Protein AF-A0A1F2YIT6-F1 (afdb_monomer)

Solvent-accessible surface area (backbone atoms only — not comparable to full-atom values): 8408 Å² total; per-residue (Å²): 140,88,53,84,48,69,68,60,58,67,49,43,63,60,56,52,48,55,51,53,50,55,57,28,56,78,70,79,46,84,88,84,89,86,86,82,86,72,74,52,53,73,70,60,31,66,69,63,40,51,55,42,49,51,35,43,36,76,73,62,34,73,91,71,62,73,88,81,78,90,69,93,72,83,47,70,66,25,61,57,46,75,78,42,88,40,68,82,82,86,73,78,31,71,33,72,92,80,66,30,71,49,53,89,94,41,97,73,45,63,68,43,71,80,32,51,64,52,45,54,50,49,55,53,42,35,52,50,66,75,74,108

Nearest PDB structures (foldseek):
  4ewt-assembly1_D  TM=8.594E-01  e=5.900E-04  Staphylococcus aureus subsp. aureus COL
  1xmb-assembly1_A  TM=7.997E-01  e=2.142E-03  Arabidopsis thaliana

Radius of gyration: 20.7 Å; Cα contacts (8 Å, |Δi|>4): 111; chains: 1; bounding box: 44×30×62 Å

pLDDT: mean 96.55, std 2.53, range [75.94, 98.62]

Structure (mmCIF, N/CA/C/O backbone):
data_AF-A0A1F2YIT6-F1
#
_entry.id   AF-A0A1F2YIT6-F1
#
loop_
_atom_site.group_PDB
_atom_site.id
_atom_site.type_symbol
_atom_site.label_atom_id
_atom_site.label_alt_id
_atom_site.label_comp_id
_atom_site.label_asym_id
_atom_site.label_entity_id
_atom_site.label_seq_id
_atom_site.pdbx_PDB_ins_code
_atom_site.Cartn_x
_atom_site.Cartn_y
_atom_site.Cartn_z
_atom_site.occupancy
_atom_site.B_iso_or_equiv
_atom_site.auth_seq_id
_atom_site.auth_comp_id
_atom_site.auth_asym_id
_atom_site.auth_atom_id
_atom_site.pdbx_PDB_model_num
ATOM 1 N N . MET A 1 1 ? 5.491 -0.657 -13.916 1.00 90.44 1 MET A N 1
ATOM 2 C CA . MET A 1 1 ? 6.177 -1.717 -13.135 1.00 90.44 1 MET A CA 1
ATOM 3 C C . MET A 1 1 ? 5.783 -1.587 -11.667 1.00 90.44 1 MET A C 1
ATOM 5 O O . MET A 1 1 ? 5.437 -0.487 -11.252 1.00 90.44 1 MET A O 1
ATOM 9 N N . ARG A 1 2 ? 5.758 -2.700 -10.922 1.00 94.69 2 ARG A N 1
ATOM 10 C CA . ARG A 1 2 ? 5.428 -2.753 -9.489 1.00 94.69 2 ARG A CA 1
ATOM 11 C C . ARG A 1 2 ? 6.556 -3.453 -8.734 1.00 94.69 2 ARG A C 1
ATOM 13 O O . ARG A 1 2 ? 7.045 -4.477 -9.203 1.00 94.69 2 ARG A O 1
ATOM 20 N N . THR A 1 3 ? 6.954 -2.898 -7.597 1.00 95.31 3 THR A N 1
ATOM 21 C CA . THR A 1 3 ? 8.047 -3.387 -6.743 1.00 95.31 3 THR A CA 1
ATOM 22 C C . THR A 1 3 ? 7.798 -2.931 -5.310 1.00 95.31 3 THR A C 1
ATOM 24 O O . THR A 1 3 ? 7.359 -1.799 -5.118 1.00 95.31 3 THR A O 1
ATOM 27 N N . PHE A 1 4 ? 8.163 -3.744 -4.319 1.00 95.81 4 PHE A N 1
ATOM 28 C CA . PHE A 1 4 ? 8.157 -3.323 -2.910 1.00 95.81 4 PHE A CA 1
ATOM 29 C C . PHE A 1 4 ? 9.403 -2.528 -2.511 1.00 95.81 4 PHE A C 1
ATOM 31 O O . PHE A 1 4 ? 9.353 -1.716 -1.598 1.00 95.81 4 PHE A O 1
ATOM 38 N N . ASN A 1 5 ? 10.518 -2.748 -3.206 1.00 95.06 5 ASN A N 1
ATOM 39 C CA . ASN A 1 5 ? 11.806 -2.159 -2.871 1.00 95.06 5 ASN A CA 1
ATOM 40 C C . ASN A 1 5 ? 12.082 -0.892 -3.727 1.00 95.06 5 ASN A C 1
ATOM 42 O O . ASN A 1 5 ? 12.029 -0.981 -4.962 1.00 95.06 5 ASN A O 1
ATOM 46 N N . PRO A 1 6 ? 12.365 0.277 -3.115 1.00 94.75 6 PRO A N 1
ATOM 47 C CA . PRO A 1 6 ? 12.653 1.525 -3.833 1.00 94.75 6 PRO A CA 1
ATOM 48 C C . PRO A 1 6 ? 13.909 1.485 -4.713 1.00 94.75 6 PRO A C 1
ATOM 50 O O . PRO A 1 6 ? 13.918 2.075 -5.796 1.00 94.75 6 PRO A O 1
ATOM 53 N N . GLU A 1 7 ? 14.955 0.776 -4.301 1.00 96.00 7 GLU A N 1
ATOM 54 C CA . GLU A 1 7 ? 16.212 0.676 -5.053 1.00 96.00 7 GLU A CA 1
ATOM 55 C C . GLU A 1 7 ? 16.023 -0.152 -6.337 1.00 96.00 7 GLU A C 1
ATOM 57 O O . GLU A 1 7 ? 16.468 0.219 -7.430 1.00 96.00 7 GLU A O 1
ATOM 62 N N . LEU A 1 8 ? 15.271 -1.248 -6.239 1.00 95.62 8 LEU A N 1
ATOM 63 C CA . LEU A 1 8 ? 14.844 -2.062 -7.372 1.00 95.62 8 LEU A CA 1
ATOM 64 C C . LEU A 1 8 ? 13.945 -1.249 -8.302 1.00 95.62 8 LEU A C 1
ATOM 66 O O . LEU A 1 8 ? 14.089 -1.302 -9.525 1.00 95.62 8 LEU A O 1
ATOM 70 N N . ARG A 1 9 ? 13.045 -0.447 -7.722 1.00 95.38 9 ARG A N 1
ATOM 71 C CA . ARG A 1 9 ? 12.188 0.465 -8.477 1.00 95.38 9 ARG A CA 1
ATOM 72 C C . ARG A 1 9 ? 13.011 1.443 -9.321 1.00 95.38 9 ARG A C 1
ATOM 74 O O . ARG A 1 9 ? 12.647 1.703 -10.469 1.00 95.38 9 ARG A O 1
ATOM 81 N N . ALA A 1 10 ? 14.075 2.001 -8.750 1.00 95.75 10 ALA A N 1
ATOM 82 C CA . ALA A 1 10 ? 14.929 2.987 -9.405 1.00 95.75 10 ALA A CA 1
ATOM 83 C C . ALA A 1 10 ? 15.827 2.373 -10.492 1.00 95.75 10 ALA A C 1
ATOM 85 O O . ALA A 1 10 ? 16.067 3.008 -11.516 1.00 95.75 10 ALA A O 1
ATOM 86 N N . SER A 1 11 ? 16.295 1.137 -10.299 1.00 96.88 11 SER A N 1
ATOM 87 C CA . SER A 1 11 ? 17.212 0.467 -11.235 1.00 96.88 11 SER A CA 1
ATOM 88 C C . SER A 1 11 ? 16.521 -0.188 -12.434 1.00 96.88 11 SER A C 1
ATOM 90 O O . SER A 1 11 ? 17.129 -0.334 -13.497 1.00 96.88 11 SER A O 1
ATOM 92 N N . MET A 1 12 ? 15.246 -0.564 -12.309 1.00 97.25 12 MET A N 1
ATOM 93 C CA . MET A 1 12 ? 14.556 -1.334 -13.346 1.00 97.25 12 MET A CA 1
ATOM 94 C C . MET A 1 12 ? 14.466 -0.657 -14.726 1.00 97.25 12 MET A C 1
ATOM 96 O O . MET A 1 12 ? 14.626 -1.377 -15.711 1.00 97.25 12 MET A O 1
ATOM 100 N N . PRO A 1 13 ? 14.248 0.669 -14.866 1.00 97.38 13 PRO A N 1
ATOM 101 C CA . PRO A 1 13 ? 14.211 1.300 -16.188 1.00 97.38 13 PRO A CA 1
ATOM 102 C C . PRO A 1 13 ? 15.501 1.071 -16.983 1.00 97.38 13 PRO A C 1
ATOM 104 O O . PRO A 1 13 ? 15.437 0.724 -18.158 1.00 97.38 13 PRO A O 1
ATOM 107 N N . ALA A 1 14 ? 16.663 1.149 -16.324 1.00 97.88 14 ALA A N 1
ATOM 108 C CA . ALA A 1 14 ? 17.955 0.885 -16.956 1.00 97.88 14 ALA A CA 1
ATOM 109 C C . ALA A 1 14 ? 18.120 -0.594 -17.344 1.00 97.88 14 ALA A C 1
ATOM 111 O O . ALA A 1 14 ? 18.684 -0.912 -18.391 1.00 97.88 14 ALA A O 1
ATOM 112 N N . VAL A 1 15 ? 17.606 -1.519 -16.523 1.00 98.12 15 VAL A N 1
ATOM 113 C CA . VAL A 1 15 ? 17.599 -2.954 -16.851 1.00 98.12 15 VAL A CA 1
ATOM 114 C C . VAL A 1 15 ? 16.723 -3.228 -18.074 1.00 98.12 15 VAL A C 1
ATOM 116 O O . VAL A 1 15 ? 17.154 -3.954 -18.970 1.00 98.12 15 VAL A O 1
ATOM 119 N N . MET A 1 16 ? 15.529 -2.634 -18.125 1.00 98.25 16 MET A N 1
ATOM 120 C CA . MET A 1 16 ? 14.607 -2.755 -19.255 1.00 98.25 16 MET A CA 1
ATOM 121 C C . MET A 1 16 ? 15.239 -2.209 -20.535 1.00 98.25 16 MET A C 1
ATOM 123 O O . MET A 1 16 ? 15.286 -2.914 -21.541 1.00 98.25 16 MET A O 1
ATOM 127 N N . GLU A 1 17 ? 15.791 -0.997 -20.482 1.00 98.44 17 GLU A N 1
ATOM 128 C CA . GLU A 1 17 ? 16.406 -0.362 -21.646 1.00 98.44 17 GLU A CA 1
ATOM 129 C C . GLU A 1 17 ? 17.614 -1.149 -22.164 1.00 98.44 17 GLU A C 1
ATOM 131 O O . GLU A 1 17 ? 17.738 -1.365 -23.368 1.00 98.44 17 GLU A O 1
ATOM 136 N N . ARG A 1 18 ? 18.469 -1.661 -21.268 1.00 98.62 18 ARG 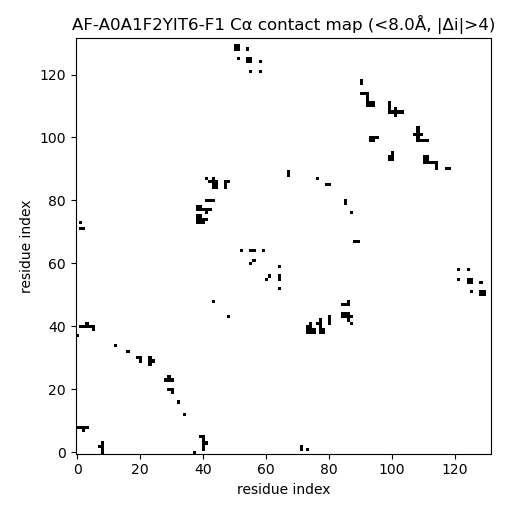A N 1
ATOM 137 C CA . ARG A 1 18 ? 19.622 -2.492 -21.650 1.00 98.62 18 ARG A CA 1
ATOM 138 C C . ARG A 1 18 ? 19.207 -3.727 -22.452 1.00 98.62 18 ARG A C 1
ATOM 140 O O . ARG A 1 18 ? 19.896 -4.092 -23.403 1.00 98.62 18 ARG A O 1
ATOM 147 N N . ILE A 1 19 ? 18.110 -4.378 -22.065 1.00 98.62 19 ILE A N 1
ATOM 148 C CA . ILE A 1 19 ? 17.593 -5.558 -22.769 1.00 98.62 19 ILE A CA 1
ATOM 149 C C . ILE A 1 19 ? 17.017 -5.152 -24.125 1.00 98.62 19 ILE A C 1
ATOM 151 O O . ILE A 1 19 ? 17.356 -5.777 -25.128 1.00 98.62 19 ILE A O 1
ATOM 155 N N . ILE A 1 20 ? 16.195 -4.097 -24.160 1.00 98.56 20 ILE A N 1
ATOM 156 C CA . ILE A 1 20 ? 15.600 -3.574 -25.398 1.00 98.56 20 ILE A CA 1
ATOM 157 C C . ILE A 1 20 ? 16.706 -3.270 -26.410 1.00 98.56 20 ILE A C 1
ATOM 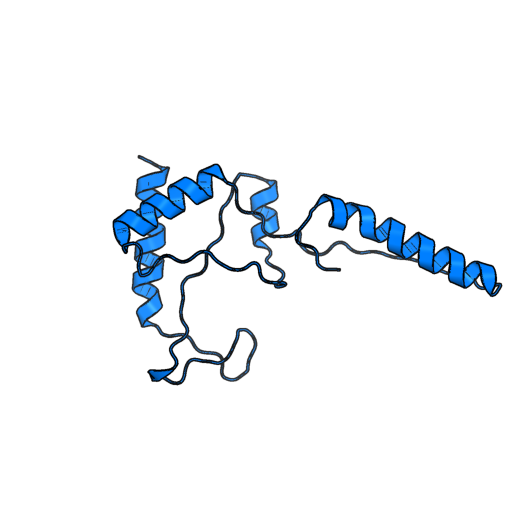159 O O . ILE A 1 20 ? 16.688 -3.824 -27.508 1.00 98.56 20 ILE A O 1
ATOM 163 N N . LYS A 1 21 ? 17.714 -2.495 -25.995 1.00 98.56 21 LYS A N 1
ATOM 164 C CA . LYS A 1 21 ? 18.867 -2.133 -26.819 1.00 98.56 21 LYS A CA 1
ATOM 165 C C . LYS A 1 21 ? 19.576 -3.355 -27.395 1.00 98.56 21 LYS A C 1
ATOM 167 O O . LYS A 1 21 ? 19.767 -3.435 -28.606 1.00 98.56 21 LYS A O 1
ATOM 172 N N . GLY A 1 22 ? 19.937 -4.313 -26.539 1.00 98.62 22 GLY A N 1
ATOM 173 C CA . GLY A 1 22 ? 20.674 -5.502 -26.969 1.00 98.62 22 GLY A CA 1
ATOM 174 C C . GLY A 1 22 ? 19.904 -6.340 -27.991 1.00 98.62 22 GLY A C 1
ATOM 175 O O . GLY A 1 22 ? 20.486 -6.811 -28.966 1.00 98.62 22 GLY A O 1
ATOM 176 N N . VAL A 1 23 ? 18.588 -6.488 -27.808 1.00 98.62 23 VAL A N 1
ATOM 177 C CA . VAL A 1 23 ? 17.736 -7.224 -28.753 1.00 98.62 23 VAL A CA 1
ATOM 178 C C . VAL A 1 23 ? 17.621 -6.482 -30.084 1.00 98.62 23 VAL A C 1
ATOM 180 O O . VAL A 1 23 ? 17.760 -7.113 -31.132 1.00 98.62 23 VAL A O 1
ATOM 183 N N . THR A 1 24 ? 17.391 -5.166 -30.070 1.00 98.62 24 THR A N 1
ATOM 184 C CA . THR A 1 24 ? 17.211 -4.397 -31.311 1.00 98.62 24 THR A CA 1
ATOM 185 C C . THR A 1 24 ? 18.496 -4.279 -32.120 1.00 98.62 24 THR A C 1
ATOM 187 O O . THR A 1 24 ? 18.464 -4.496 -33.330 1.00 98.62 24 THR A O 1
ATOM 190 N N . GLU A 1 25 ? 19.635 -4.027 -31.467 1.00 98.12 25 GLU A N 1
ATOM 191 C CA . GLU A 1 25 ? 20.934 -3.924 -32.145 1.00 98.12 25 GLU A CA 1
ATOM 192 C C . GLU A 1 25 ? 21.320 -5.246 -32.818 1.00 98.12 25 GLU A C 1
ATOM 194 O O . GLU A 1 25 ? 21.745 -5.245 -33.973 1.00 98.12 25 GLU A O 1
ATOM 199 N N . ALA A 1 26 ? 21.092 -6.380 -32.145 1.00 98.62 26 ALA A N 1
AT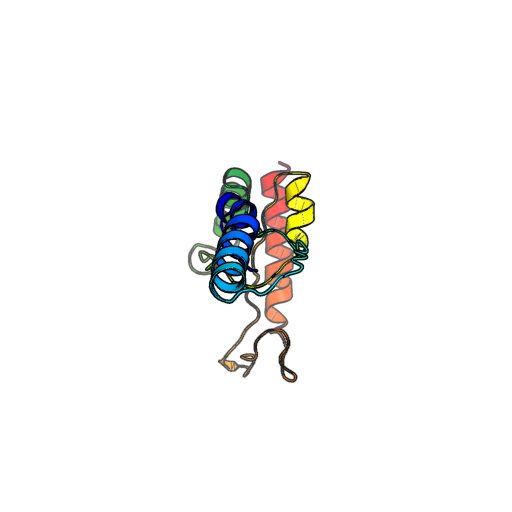OM 200 C CA . ALA A 1 26 ? 21.372 -7.706 -32.698 1.00 98.62 26 ALA A CA 1
ATOM 201 C C . ALA A 1 26 ? 20.585 -8.021 -33.986 1.00 98.62 26 ALA A C 1
ATOM 203 O O . ALA A 1 26 ? 21.004 -8.880 -34.759 1.00 98.62 26 ALA A O 1
ATOM 204 N N . HIS A 1 27 ? 19.469 -7.327 -34.230 1.00 98.50 27 HIS A N 1
ATOM 205 C CA . HIS A 1 27 ? 18.602 -7.535 -35.394 1.00 98.50 27 HIS A CA 1
ATOM 206 C C . HIS A 1 27 ? 18.630 -6.363 -36.389 1.00 98.50 27 HIS A C 1
ATOM 208 O O . HIS A 1 27 ? 17.817 -6.329 -37.312 1.00 98.50 27 HIS A O 1
ATOM 214 N N . GLY A 1 28 ? 19.537 -5.394 -36.220 1.00 98.25 28 GLY A N 1
ATOM 215 C CA . GLY A 1 28 ? 19.622 -4.221 -37.098 1.00 98.25 28 GLY A CA 1
ATOM 216 C C . GLY A 1 28 ? 18.420 -3.272 -36.998 1.00 98.25 28 GLY A C 1
ATOM 217 O O . GLY A 1 28 ? 18.143 -2.534 -37.942 1.00 98.25 28 GLY A O 1
ATOM 218 N N . ALA A 1 29 ? 17.696 -3.298 -35.876 1.00 98.50 29 ALA A N 1
ATOM 219 C CA . ALA A 1 29 ? 16.556 -2.429 -35.599 1.00 98.50 29 ALA A CA 1
ATOM 220 C C . ALA A 1 29 ? 16.938 -1.264 -34.666 1.00 98.50 29 ALA A C 1
ATOM 222 O O . ALA A 1 29 ? 17.942 -1.314 -33.955 1.00 98.50 29 ALA A O 1
ATOM 223 N N . SER A 1 30 ? 16.102 -0.223 -34.636 1.00 97.88 30 SER A N 1
ATOM 224 C CA . SER A 1 30 ? 16.171 0.884 -33.672 1.00 97.88 30 SER A CA 1
ATOM 225 C C . SER A 1 30 ? 14.999 0.836 -32.684 1.00 97.88 30 SER A C 1
ATOM 227 O O . SER A 1 30 ? 14.041 0.086 -32.878 1.00 97.88 30 SER A O 1
ATOM 229 N N . TYR A 1 31 ? 15.070 1.629 -31.610 1.00 98.06 31 TYR A N 1
ATOM 230 C CA . TYR A 1 31 ? 14.002 1.737 -30.617 1.00 98.06 31 TYR A CA 1
ATOM 231 C C . TYR A 1 31 ? 13.855 3.161 -30.078 1.00 98.06 31 TYR A C 1
ATOM 233 O O . TYR A 1 31 ? 14.793 3.954 -30.097 1.00 98.06 31 TYR A O 1
ATOM 241 N N . GLU A 1 32 ? 12.672 3.446 -29.539 1.00 98.12 32 GLU A N 1
ATOM 242 C CA . GLU A 1 32 ? 12.416 4.567 -28.641 1.00 98.12 32 GLU A CA 1
ATOM 243 C C . GLU A 1 32 ? 11.902 3.996 -27.316 1.00 98.12 32 GLU A C 1
ATOM 245 O O . GLU A 1 32 ? 10.997 3.159 -27.306 1.00 98.12 32 GLU A O 1
ATOM 250 N N . PHE A 1 33 ? 12.478 4.429 -26.194 1.00 97.81 33 PHE A N 1
ATOM 251 C CA . PHE A 1 33 ? 12.070 3.978 -24.867 1.00 97.81 33 PHE A CA 1
ATOM 252 C C . PHE A 1 33 ? 11.602 5.162 -24.023 1.00 97.81 33 PHE A C 1
ATOM 254 O O . PHE A 1 33 ? 12.374 6.064 -23.707 1.00 97.81 33 PHE A O 1
ATOM 261 N N . ARG A 1 34 ? 10.321 5.146 -23.644 1.00 97.50 34 ARG A N 1
ATOM 262 C CA . ARG A 1 34 ? 9.726 6.100 -22.703 1.00 97.50 34 ARG A CA 1
ATOM 263 C C . ARG A 1 34 ? 9.273 5.345 -21.469 1.00 97.50 34 ARG A C 1
ATOM 265 O O . ARG A 1 34 ? 8.516 4.382 -21.573 1.00 97.50 34 ARG A O 1
ATOM 272 N N . TYR A 1 35 ? 9.728 5.792 -20.306 1.00 96.56 35 TYR A N 1
ATOM 273 C CA . TYR A 1 35 ? 9.376 5.179 -19.036 1.00 96.56 35 TYR A CA 1
ATOM 274 C C . TYR A 1 35 ? 8.741 6.207 -18.106 1.00 96.56 35 TYR A C 1
ATOM 276 O O . TYR A 1 35 ? 9.384 7.170 -17.690 1.00 96.56 35 TYR A O 1
ATOM 284 N N . GLU A 1 36 ? 7.484 5.971 -17.745 1.00 95.56 36 GLU A N 1
ATOM 285 C CA 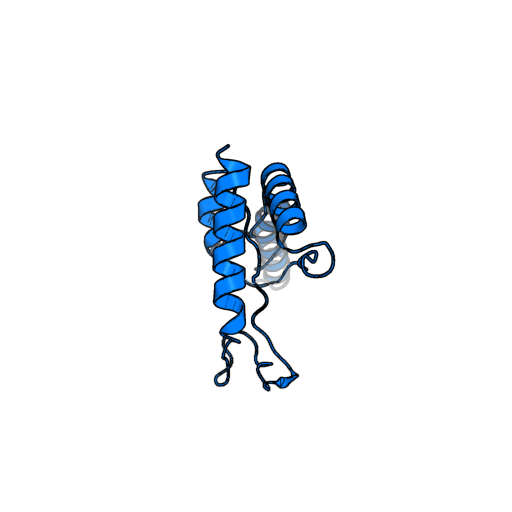. GLU A 1 36 ? 6.741 6.817 -16.819 1.00 95.56 36 GLU A CA 1
ATOM 286 C C . GLU A 1 36 ? 6.669 6.178 -15.435 1.00 95.56 36 GLU A C 1
ATOM 288 O O . GLU A 1 36 ? 6.357 4.996 -15.251 1.00 95.56 36 GLU A O 1
ATOM 293 N N . ASN A 1 37 ? 6.968 6.986 -14.424 1.00 92.31 37 ASN A N 1
ATOM 294 C CA . ASN A 1 37 ? 6.907 6.557 -13.043 1.00 92.31 37 ASN A CA 1
ATOM 295 C C . ASN A 1 37 ? 5.476 6.672 -12.511 1.00 92.31 37 ASN A C 1
ATOM 297 O O . ASN A 1 37 ? 4.981 7.774 -12.317 1.00 92.31 37 ASN A O 1
ATOM 301 N N . GLY A 1 38 ? 4.858 5.532 -12.192 1.00 92.25 38 GLY A N 1
ATOM 302 C CA . GLY A 1 38 ? 3.659 5.494 -11.349 1.00 92.25 38 GLY A CA 1
ATOM 303 C C . GLY A 1 38 ? 3.975 5.712 -9.863 1.00 92.25 38 GLY A C 1
ATOM 304 O O . GLY A 1 38 ? 5.115 6.026 -9.495 1.00 92.25 38 GLY A O 1
ATOM 305 N N . TYR A 1 39 ? 2.981 5.480 -9.002 1.00 93.50 39 TYR A N 1
ATOM 306 C CA . TYR A 1 39 ? 3.130 5.584 -7.547 1.00 93.50 39 TYR A CA 1
ATOM 307 C C . TYR A 1 39 ? 4.305 4.757 -6.994 1.00 93.50 39 TYR A C 1
ATOM 309 O O . TYR A 1 39 ? 4.773 3.779 -7.594 1.00 93.50 39 TYR A O 1
ATOM 317 N N . ARG A 1 40 ? 4.833 5.208 -5.854 1.00 95.44 40 ARG A N 1
ATOM 318 C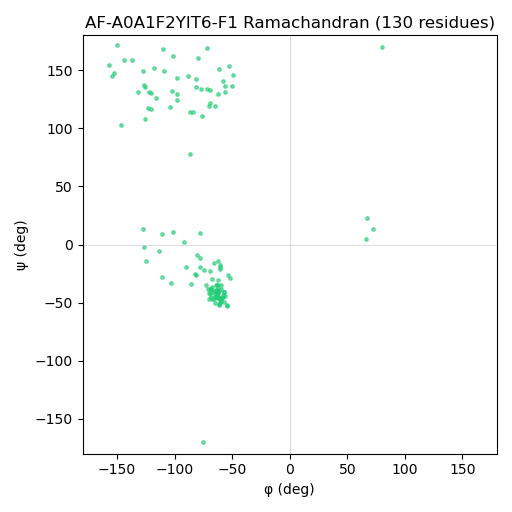 CA . ARG A 1 40 ? 5.878 4.499 -5.105 1.00 95.44 40 ARG A CA 1
ATOM 319 C C . ARG A 1 40 ? 5.231 3.376 -4.279 1.00 95.44 40 ARG A C 1
ATOM 321 O O . ARG A 1 40 ? 4.022 3.419 -4.062 1.00 95.44 40 ARG A O 1
ATOM 328 N N . PRO A 1 41 ? 5.992 2.361 -3.835 1.00 96.62 41 PRO A N 1
ATOM 329 C CA . PRO A 1 41 ? 5.477 1.445 -2.823 1.00 96.62 41 PRO A CA 1
ATOM 330 C C . PRO A 1 41 ? 5.083 2.222 -1.561 1.00 96.62 41 PRO A C 1
ATOM 332 O O . PRO A 1 41 ? 5.789 3.151 -1.164 1.00 96.62 41 PRO A O 1
ATOM 335 N N . VAL A 1 42 ? 3.970 1.832 -0.938 1.00 97.50 42 VAL A N 1
ATOM 336 C CA . VAL A 1 42 ? 3.658 2.241 0.435 1.00 97.50 42 VAL A CA 1
ATOM 337 C C . VAL A 1 42 ? 4.633 1.515 1.351 1.00 97.50 42 VAL A C 1
ATOM 339 O O . VAL A 1 42 ? 4.680 0.284 1.354 1.00 97.50 42 VAL A O 1
ATOM 342 N N . ILE A 1 43 ? 5.438 2.281 2.082 1.00 97.12 43 ILE A N 1
ATOM 343 C CA . ILE A 1 43 ? 6.426 1.761 3.028 1.00 97.12 43 ILE A CA 1
ATOM 344 C C . ILE A 1 43 ? 6.141 2.425 4.358 1.00 97.12 43 ILE A C 1
ATOM 346 O O . ILE A 1 43 ? 6.357 3.622 4.529 1.00 97.12 43 ILE A O 1
ATOM 350 N N . ASN A 1 44 ? 5.604 1.632 5.272 1.00 97.75 44 ASN A N 1
ATOM 351 C CA . ASN A 1 44 ? 5.275 2.092 6.602 1.00 97.75 44 ASN A CA 1
ATOM 352 C C . ASN A 1 44 ? 6.546 2.389 7.398 1.00 97.75 44 ASN A C 1
ATOM 354 O O . ASN A 1 44 ? 7.466 1.575 7.423 1.00 97.75 44 ASN A O 1
ATOM 358 N N . ASP A 1 45 ? 6.570 3.546 8.057 1.00 98.06 45 ASP A N 1
ATOM 359 C CA . ASP A 1 45 ? 7.630 3.891 9.003 1.00 98.06 45 ASP A CA 1
ATOM 360 C C . ASP A 1 45 ? 7.630 2.907 10.184 1.00 98.06 45 ASP A C 1
ATOM 362 O O . ASP A 1 45 ? 6.576 2.637 10.765 1.00 98.06 45 ASP A O 1
ATOM 366 N N . GLU A 1 46 ? 8.793 2.345 10.514 1.00 97.44 46 GLU A N 1
ATOM 367 C CA . GLU A 1 46 ? 8.915 1.244 11.476 1.00 97.44 46 GLU A CA 1
ATOM 368 C C . GLU A 1 46 ? 8.522 1.673 12.896 1.00 97.44 46 GLU A C 1
ATOM 370 O O . GLU A 1 46 ? 7.714 1.004 13.543 1.00 97.44 46 GLU A O 1
ATOM 375 N N . GLU A 1 47 ? 9.020 2.824 13.358 1.00 96.62 47 GLU A N 1
ATOM 376 C CA . GLU A 1 47 ? 8.751 3.331 14.707 1.00 96.62 47 GLU A CA 1
ATOM 377 C C . GLU A 1 47 ? 7.275 3.717 14.870 1.00 96.62 47 GLU A C 1
ATOM 379 O O . GLU A 1 47 ? 6.618 3.321 15.840 1.00 96.62 47 GLU A O 1
ATOM 384 N N . LEU A 1 48 ? 6.723 4.452 13.901 1.00 96.88 48 LEU A N 1
ATOM 385 C CA . LEU A 1 48 ? 5.321 4.857 13.910 1.00 96.88 48 LEU A CA 1
ATOM 386 C C . LEU A 1 48 ? 4.387 3.644 13.852 1.00 96.88 48 LEU A C 1
ATOM 388 O O . LEU A 1 48 ? 3.365 3.607 14.540 1.00 96.88 48 LEU A O 1
ATOM 392 N N . THR A 1 49 ? 4.746 2.635 13.061 1.00 97.50 49 THR A N 1
ATOM 393 C CA . THR A 1 49 ? 3.964 1.398 12.947 1.00 97.50 49 THR A CA 1
ATOM 394 C C . THR A 1 49 ? 4.023 0.576 14.223 1.00 97.50 49 THR A C 1
ATOM 396 O O . THR A 1 49 ? 2.996 0.035 14.629 1.00 97.50 49 THR A O 1
ATOM 399 N N . ALA A 1 50 ? 5.174 0.520 14.899 1.00 96.81 50 ALA A N 1
ATOM 400 C CA . ALA A 1 50 ? 5.295 -0.146 16.193 1.00 96.81 50 ALA A CA 1
ATOM 401 C C . ALA A 1 50 ? 4.395 0.511 17.255 1.00 96.81 50 ALA A C 1
ATOM 403 O O . ALA A 1 50 ? 3.632 -0.190 17.922 1.00 96.81 50 ALA A O 1
ATOM 404 N N . LYS A 1 51 ? 4.402 1.850 17.350 1.00 96.62 51 LYS A N 1
ATOM 405 C CA . LYS A 1 51 ? 3.529 2.603 18.275 1.00 96.62 51 LYS A CA 1
ATOM 406 C C . LYS A 1 51 ? 2.047 2.414 17.958 1.00 96.62 51 LYS A C 1
ATOM 408 O O . LYS A 1 51 ? 1.236 2.202 18.860 1.00 96.62 51 LYS A O 1
ATOM 413 N N . LEU A 1 52 ? 1.684 2.460 16.673 1.00 96.81 52 LEU A N 1
ATOM 414 C CA . LEU A 1 52 ? 0.316 2.181 16.241 1.00 96.81 52 LEU A CA 1
ATOM 415 C C . LEU A 1 52 ? -0.093 0.755 16.626 1.00 96.81 52 LEU A C 1
ATOM 417 O O . LEU A 1 52 ? -1.161 0.559 17.199 1.00 96.81 52 LEU A O 1
ATOM 421 N N . ARG A 1 53 ? 0.755 -0.240 16.349 1.00 96.88 53 ARG A N 1
ATOM 422 C CA . ARG A 1 53 ? 0.485 -1.641 16.687 1.00 96.88 53 ARG A CA 1
ATOM 423 C C . ARG A 1 53 ? 0.243 -1.815 18.183 1.00 96.88 53 ARG A C 1
ATOM 425 O O . ARG A 1 53 ? -0.712 -2.489 18.553 1.00 96.88 53 ARG A O 1
ATOM 432 N N . GLU A 1 54 ? 1.071 -1.204 19.023 1.00 96.81 54 GLU A N 1
ATOM 433 C CA . GLU A 1 54 ? 0.903 -1.221 20.478 1.00 96.81 54 GLU A CA 1
ATOM 434 C C . GLU A 1 54 ? -0.473 -0.671 20.888 1.00 96.81 54 GLU A C 1
ATOM 436 O O . GLU A 1 54 ? -1.220 -1.356 21.585 1.00 96.81 54 GLU A O 1
ATOM 441 N N . SER A 1 55 ? -0.865 0.498 20.363 1.00 97.50 55 SER A N 1
ATOM 442 C CA . SER A 1 55 ? -2.194 1.085 20.606 1.00 97.50 55 SER A CA 1
ATOM 443 C C . SER A 1 55 ? -3.337 0.148 20.208 1.00 97.50 55 SER A C 1
ATOM 445 O O . SER A 1 55 ? -4.318 -0.007 20.941 1.00 97.50 55 SER A O 1
ATOM 447 N N . LEU A 1 56 ? -3.227 -0.494 19.042 1.00 97.31 56 LEU A N 1
ATOM 448 C CA . LEU A 1 56 ? -4.258 -1.405 18.552 1.00 97.31 56 LEU A CA 1
ATOM 449 C C . LEU A 1 56 ? -4.335 -2.675 19.408 1.00 97.31 56 LEU A C 1
ATOM 451 O O . LEU A 1 56 ? -5.437 -3.137 19.701 1.00 97.31 56 LEU A O 1
ATOM 455 N N . LEU A 1 57 ? -3.197 -3.206 19.863 1.00 97.06 57 LEU A N 1
ATOM 456 C CA . LEU A 1 57 ? -3.151 -4.363 20.761 1.00 97.06 57 LEU A CA 1
ATOM 457 C C . LEU A 1 57 ? -3.774 -4.049 22.127 1.00 97.06 57 LEU A C 1
ATOM 459 O O . LEU A 1 57 ? -4.557 -4.853 22.627 1.00 97.06 57 LEU A O 1
ATOM 463 N N . GLU A 1 58 ? -3.501 -2.875 22.697 1.00 96.56 58 GLU A N 1
ATOM 464 C CA . GLU A 1 58 ? -4.145 -2.402 23.933 1.00 96.56 58 GLU A CA 1
ATOM 465 C C . GLU A 1 58 ? -5.668 -2.241 23.761 1.00 96.56 58 GLU A C 1
ATOM 467 O O . GLU A 1 58 ? -6.444 -2.497 24.682 1.00 96.56 58 GLU A O 1
ATOM 472 N N . THR A 1 59 ? -6.109 -1.834 22.567 1.00 96.88 59 THR A N 1
ATOM 473 C CA . THR A 1 59 ? -7.510 -1.480 22.284 1.00 96.88 59 THR A CA 1
ATOM 474 C C . THR A 1 59 ? -8.392 -2.672 21.905 1.00 96.88 59 THR A C 1
ATOM 476 O O . THR A 1 59 ? -9.599 -2.660 22.195 1.00 96.88 59 THR A O 1
ATOM 479 N N . PHE A 1 60 ? -7.820 -3.661 21.215 1.00 96.75 60 PHE A N 1
ATOM 480 C CA . PHE A 1 60 ? -8.548 -4.779 20.602 1.00 96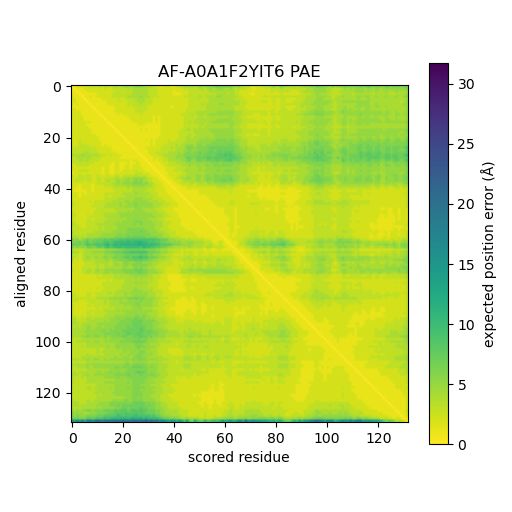.75 60 PHE A CA 1
ATOM 481 C C . PHE A 1 60 ? -8.046 -6.162 21.036 1.00 96.75 60 PHE A C 1
ATOM 483 O O . PHE A 1 60 ? -8.748 -7.146 20.817 1.00 96.75 60 PHE A O 1
ATOM 490 N N . GLY A 1 61 ? -6.871 -6.255 21.662 1.00 95.88 61 GLY A N 1
ATOM 491 C CA . GLY A 1 61 ? -6.232 -7.526 21.991 1.00 95.88 61 GLY A CA 1
ATOM 492 C C . GLY A 1 61 ? -5.495 -8.162 20.807 1.00 95.88 61 GLY A C 1
ATOM 493 O O . GLY A 1 61 ? -5.602 -7.738 19.655 1.00 95.88 61 GLY A O 1
ATOM 494 N N . SER A 1 62 ? -4.724 -9.210 21.103 1.00 93.69 62 SER A N 1
ATOM 495 C CA . SER A 1 62 ? -3.873 -9.914 20.132 1.00 93.69 62 SER A CA 1
ATOM 496 C C . SER A 1 62 ? -4.641 -10.717 19.088 1.00 93.69 62 SER A C 1
ATOM 498 O O . SER A 1 62 ? -4.100 -10.982 18.021 1.00 93.69 62 SER A O 1
ATOM 500 N N . ASP A 1 63 ? -5.883 -11.100 19.376 1.00 91.69 63 ASP A N 1
ATOM 501 C CA . ASP A 1 63 ? -6.641 -12.013 18.511 1.00 91.69 63 ASP A CA 1
ATOM 502 C C .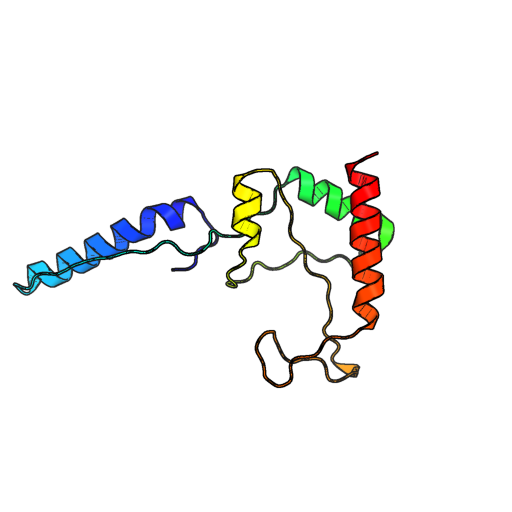 ASP A 1 63 ? -7.206 -11.311 17.265 1.00 91.69 63 ASP A C 1
ATOM 504 O O . ASP A 1 63 ? -7.555 -11.962 16.283 1.00 91.69 63 ASP A O 1
ATOM 508 N N . ILE A 1 64 ? -7.296 -9.977 17.303 1.00 91.75 64 ILE A N 1
ATOM 509 C CA . ILE A 1 64 ? -7.878 -9.150 16.236 1.00 91.75 64 ILE A CA 1
ATOM 510 C C . ILE A 1 64 ? -6.785 -8.467 15.400 1.00 91.75 64 ILE A C 1
ATOM 512 O O . ILE A 1 64 ? -6.959 -8.257 14.199 1.00 91.75 64 ILE A O 1
ATOM 516 N N . VAL A 1 65 ? -5.654 -8.111 16.016 1.00 95.94 65 VAL A N 1
ATOM 517 C CA . VAL A 1 65 ? -4.563 -7.393 15.344 1.00 95.94 65 VAL A CA 1
ATOM 518 C C . VAL A 1 65 ? -3.626 -8.382 14.657 1.00 95.94 65 VAL A C 1
ATOM 520 O O . VAL A 1 65 ? -2.907 -9.135 15.310 1.00 95.94 65 VAL A O 1
ATOM 523 N N . VAL A 1 66 ? -3.587 -8.340 13.327 1.00 94.00 66 VAL A N 1
ATOM 524 C CA . VAL A 1 66 ? -2.761 -9.237 12.506 1.00 94.00 66 VAL A CA 1
ATOM 525 C C . VAL A 1 66 ? -1.718 -8.471 11.699 1.00 94.00 66 VAL A C 1
ATOM 527 O O . VAL A 1 66 ? -1.919 -7.316 11.329 1.00 94.00 66 VAL A O 1
ATOM 530 N N . GLU A 1 67 ? -0.598 -9.132 11.398 1.00 93.88 67 GLU A N 1
ATOM 531 C CA . GLU A 1 67 ? 0.399 -8.600 10.467 1.00 93.88 67 GLU A CA 1
ATOM 532 C C . GLU A 1 67 ? -0.174 -8.605 9.046 1.00 93.88 67 GLU A C 1
ATOM 534 O O . GLU A 1 67 ? -0.564 -9.653 8.521 1.00 93.88 67 GLU A O 1
ATOM 539 N N . ALA A 1 68 ? -0.233 -7.435 8.412 1.00 93.31 68 ALA A N 1
ATOM 540 C CA . ALA A 1 68 ? -0.720 -7.334 7.047 1.00 93.31 68 ALA A CA 1
ATOM 541 C C . ALA A 1 68 ? 0.305 -7.918 6.066 1.00 93.31 68 ALA A C 1
ATOM 543 O O . ALA A 1 68 ? 1.491 -7.597 6.105 1.00 93.31 68 ALA A O 1
ATOM 544 N N . THR A 1 69 ? -0.162 -8.740 5.126 1.00 93.75 69 THR A N 1
ATOM 545 C CA . THR A 1 69 ? 0.681 -9.172 4.006 1.00 93.75 69 THR A CA 1
ATOM 546 C C . THR A 1 69 ? 0.786 -8.039 2.978 1.00 93.75 69 THR A C 1
ATOM 548 O O . THR A 1 69 ? -0.247 -7.469 2.611 1.00 93.75 69 THR A O 1
ATOM 551 N N . PRO A 1 70 ? 1.988 -7.717 2.464 1.00 94.19 70 PRO A N 1
ATOM 552 C CA . PRO A 1 70 ? 2.141 -6.728 1.404 1.00 94.19 70 PRO A CA 1
ATOM 553 C C . PRO A 1 70 ? 1.302 -7.081 0.173 1.00 94.19 70 PRO A C 1
ATOM 555 O O . PRO A 1 70 ? 1.290 -8.225 -0.283 1.00 94.19 70 PRO A O 1
ATOM 558 N N . THR A 1 71 ? 0.625 -6.088 -0.403 1.00 94.38 71 THR A N 1
ATOM 559 C CA . THR A 1 71 ? -0.175 -6.278 -1.619 1.00 94.38 71 THR A CA 1
ATOM 560 C C . THR A 1 71 ? 0.493 -5.605 -2.808 1.00 94.38 71 THR A C 1
ATOM 562 O O . THR A 1 71 ? 1.146 -4.576 -2.678 1.00 94.38 71 THR A O 1
ATOM 565 N N . MET A 1 72 ? 0.291 -6.156 -4.003 1.00 94.44 72 MET A N 1
ATOM 566 C CA . MET A 1 72 ? 0.764 -5.525 -5.238 1.00 94.44 72 MET A CA 1
ATOM 567 C C . MET A 1 72 ? -0.143 -4.368 -5.692 1.00 94.44 72 MET A C 1
ATOM 569 O O . MET A 1 72 ? -0.009 -3.925 -6.829 1.00 94.44 72 MET A O 1
ATOM 573 N N . GLY A 1 73 ? -1.105 -3.910 -4.883 1.00 92.88 73 GLY A N 1
ATOM 574 C CA . GLY A 1 73 ? -1.905 -2.722 -5.193 1.00 92.88 73 GLY A CA 1
ATOM 575 C C . GLY A 1 73 ? -1.029 -1.468 -5.297 1.00 92.88 73 GLY A C 1
ATOM 576 O O . GLY A 1 73 ? 0.033 -1.394 -4.684 1.00 92.88 73 GLY A O 1
ATOM 577 N N . GLY A 1 74 ? -1.445 -0.497 -6.111 1.00 93.62 74 GLY A N 1
ATOM 578 C CA . GLY A 1 74 ? -0.848 0.840 -6.102 1.00 93.62 74 GLY A CA 1
ATOM 579 C C . GLY A 1 74 ? -1.721 1.763 -5.264 1.00 93.62 74 GLY A C 1
ATOM 580 O O . GLY A 1 74 ? -2.921 1.799 -5.510 1.00 93.62 74 GLY A O 1
ATOM 581 N N . GLU A 1 75 ? -1.122 2.481 -4.317 1.00 96.19 75 GLU A N 1
ATOM 582 C CA . GLU A 1 75 ? -1.822 3.384 -3.399 1.00 96.19 75 GLU A CA 1
ATOM 583 C C . GLU A 1 75 ? -1.103 4.740 -3.358 1.00 96.19 75 GLU A C 1
ATOM 585 O O . GLU A 1 75 ? 0.133 4.815 -3.243 1.00 96.19 75 GLU A O 1
ATOM 590 N N . ASP A 1 76 ? -1.867 5.821 -3.498 1.00 96.88 76 ASP A N 1
ATOM 591 C CA . ASP A 1 76 ? -1.321 7.173 -3.621 1.00 96.88 76 ASP A CA 1
ATOM 592 C C . ASP A 1 76 ? -0.875 7.752 -2.273 1.00 96.88 76 ASP A C 1
ATOM 594 O O . ASP A 1 76 ? -0.074 8.690 -2.250 1.00 96.88 76 ASP A O 1
ATOM 598 N N . PHE A 1 77 ? -1.245 7.098 -1.163 1.00 97.94 77 PHE A N 1
ATOM 599 C CA . PHE A 1 77 ? -0.725 7.383 0.176 1.00 97.94 77 PHE A CA 1
ATOM 600 C C . PHE A 1 77 ? 0.812 7.398 0.228 1.00 97.94 77 PHE A C 1
ATOM 602 O O . PHE A 1 77 ? 1.422 8.161 0.984 1.00 97.94 77 PHE A O 1
ATOM 609 N N . SER A 1 78 ? 1.451 6.619 -0.652 1.00 97.00 78 SER A N 1
ATOM 610 C CA . SER A 1 78 ? 2.903 6.628 -0.855 1.00 97.00 78 SER A CA 1
ATOM 611 C C . SER A 1 78 ? 3.474 8.026 -1.144 1.00 97.00 78 SER A C 1
ATOM 613 O O . SER A 1 78 ? 4.642 8.279 -0.841 1.00 97.00 78 SER A O 1
ATOM 615 N N . ALA A 1 79 ? 2.680 8.953 -1.697 1.00 96.88 79 ALA A N 1
ATOM 616 C CA . ALA A 1 79 ? 3.057 10.347 -1.920 1.00 96.88 79 ALA A CA 1
ATOM 617 C C . ALA A 1 79 ? 3.151 11.156 -0.615 1.00 96.88 79 ALA A C 1
ATOM 619 O O . ALA A 1 79 ? 4.085 11.951 -0.476 1.00 96.88 79 ALA A O 1
ATOM 620 N N . TYR A 1 80 ? 2.253 10.932 0.354 1.00 98.00 80 TYR A N 1
ATOM 621 C CA . TYR A 1 80 ? 2.340 11.558 1.682 1.00 98.00 80 TYR A CA 1
ATOM 622 C C . TYR A 1 80 ? 3.573 11.066 2.441 1.00 98.00 80 TYR A C 1
ATOM 624 O O . TYR A 1 80 ? 4.301 11.873 3.021 1.00 98.00 80 TYR A O 1
ATOM 632 N N . GLN A 1 81 ? 3.881 9.771 2.332 1.00 97.69 81 GLN A N 1
ATOM 633 C CA . GLN A 1 81 ? 5.076 9.166 2.934 1.00 97.69 81 GLN A CA 1
ATOM 634 C C . GLN A 1 81 ? 6.399 9.734 2.382 1.00 97.69 81 GLN A C 1
ATOM 636 O O . GLN A 1 81 ? 7.446 9.554 2.991 1.00 97.69 81 GLN A O 1
ATOM 641 N N . GLN A 1 82 ? 6.386 10.466 1.256 1.00 95.44 82 GLN A N 1
ATOM 642 C CA . GLN A 1 82 ? 7.575 11.192 0.772 1.00 95.44 82 GLN A CA 1
ATOM 643 C C . GLN A 1 82 ? 7.809 12.531 1.479 1.00 95.44 82 GLN A C 1
ATOM 645 O O . GLN A 1 82 ? 8.809 13.200 1.212 1.00 95.44 82 GLN A O 1
ATOM 650 N N . LYS A 1 83 ? 6.856 12.984 2.296 1.00 98.00 83 LYS A N 1
ATOM 651 C CA . LYS A 1 83 ? 6.905 14.281 2.981 1.00 98.00 83 LYS A CA 1
ATOM 652 C C . LYS A 1 83 ? 7.093 14.142 4.483 1.00 98.00 83 LYS A C 1
ATOM 654 O O . LYS A 1 83 ? 7.651 15.044 5.095 1.00 98.00 83 LYS A O 1
ATOM 659 N N . THR A 1 84 ? 6.632 13.041 5.058 1.00 97.44 84 THR A N 1
ATOM 660 C CA . THR A 1 84 ? 6.668 12.775 6.496 1.00 97.44 84 THR A CA 1
ATOM 661 C C . THR A 1 84 ? 6.611 11.266 6.738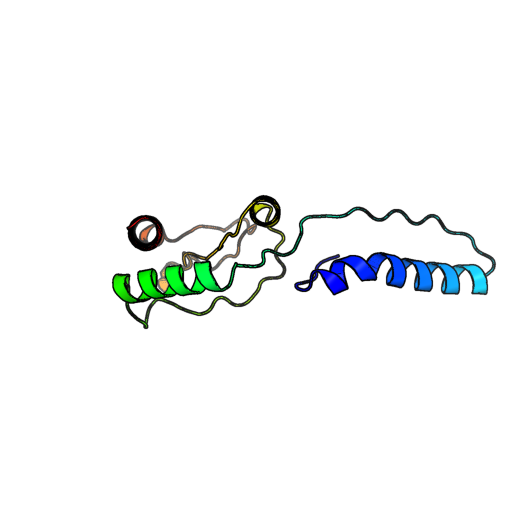 1.00 97.44 84 THR A C 1
ATOM 663 O O . THR A 1 84 ? 6.042 10.561 5.897 1.00 97.44 84 THR A O 1
ATOM 666 N N . PRO A 1 85 ? 7.135 10.756 7.871 1.00 97.50 85 PRO A N 1
ATOM 667 C CA . PRO A 1 85 ? 6.831 9.404 8.322 1.00 97.50 85 PRO A CA 1
ATOM 668 C C . PRO A 1 85 ? 5.320 9.162 8.329 1.00 97.50 85 PRO A C 1
ATOM 670 O O . PRO A 1 85 ? 4.543 10.026 8.744 1.00 97.50 85 PRO A O 1
ATOM 673 N N . GLY A 1 86 ? 4.907 7.999 7.840 1.00 97.75 86 GLY A N 1
ATOM 674 C CA . GLY A 1 86 ? 3.502 7.636 7.725 1.00 97.75 86 GLY A CA 1
ATOM 675 C C . GLY A 1 86 ? 3.322 6.130 7.801 1.00 97.75 86 GLY A C 1
ATOM 676 O O . GLY A 1 86 ? 4.175 5.369 7.343 1.00 97.75 86 GLY A O 1
ATOM 677 N N . THR A 1 87 ? 2.195 5.708 8.363 1.00 97.44 87 THR A N 1
ATOM 678 C CA . THR A 1 87 ? 1.799 4.304 8.454 1.00 97.44 87 THR A CA 1
ATOM 679 C C . THR A 1 87 ? 0.401 4.131 7.870 1.00 97.44 87 THR A C 1
ATOM 681 O O . THR A 1 87 ? -0.479 4.968 8.075 1.00 97.44 87 THR A O 1
ATOM 684 N N . PHE A 1 88 ? 0.224 3.068 7.099 1.00 97.44 88 PHE A N 1
ATOM 685 C CA . PHE A 1 88 ? -1.017 2.680 6.450 1.00 97.44 88 PHE A CA 1
ATOM 686 C C . PHE A 1 88 ? -1.384 1.271 6.908 1.00 97.44 88 PHE A C 1
ATOM 688 O O . PHE A 1 88 ? -0.553 0.362 6.874 1.00 97.44 88 PHE A O 1
ATOM 695 N N . PHE A 1 89 ? -2.627 1.073 7.327 1.00 96.88 89 PHE A N 1
ATOM 696 C CA . PHE A 1 89 ? -3.111 -0.209 7.825 1.00 96.88 89 PHE A CA 1
ATOM 697 C C . PHE A 1 89 ? -4.499 -0.508 7.266 1.00 96.88 89 PHE A C 1
ATOM 699 O O . PHE A 1 89 ? -5.222 0.387 6.832 1.00 96.88 89 PHE A O 1
ATOM 706 N N . PHE A 1 90 ? -4.869 -1.785 7.280 1.00 96.88 90 PHE A N 1
ATOM 707 C CA . PHE A 1 90 ? -6.171 -2.235 6.807 1.00 96.88 90 PHE A CA 1
ATOM 708 C C . PHE A 1 90 ? -7.139 -2.424 7.970 1.00 96.88 90 PHE A C 1
ATOM 710 O O . PHE A 1 90 ? -6.769 -2.935 9.026 1.00 96.88 90 PHE A O 1
ATOM 717 N N . VAL A 1 91 ? -8.404 -2.080 7.735 1.00 97.06 91 VAL A N 1
ATOM 718 C CA . VAL A 1 91 ? -9.526 -2.483 8.584 1.00 97.06 91 VAL A CA 1
ATOM 719 C C . VAL A 1 91 ? -10.257 -3.605 7.855 1.00 97.06 91 VAL A C 1
ATOM 721 O O . VAL A 1 91 ? -10.731 -3.418 6.734 1.00 97.06 91 VAL A O 1
ATOM 724 N N . GLY A 1 92 ? -10.309 -4.790 8.463 1.00 96.00 92 GLY A N 1
ATOM 725 C CA . GLY A 1 92 ? -10.989 -5.940 7.874 1.00 96.00 92 GLY A CA 1
ATOM 726 C C . GLY A 1 92 ? -12.493 -5.693 7.759 1.00 96.00 92 GLY A C 1
ATOM 727 O O . GLY A 1 92 ? -13.156 -5.495 8.769 1.00 96.00 92 GLY A O 1
ATOM 728 N N . ALA A 1 93 ? -13.021 -5.723 6.533 1.00 97.44 93 ALA A N 1
ATOM 729 C CA . ALA A 1 93 ? -14.442 -5.493 6.244 1.00 97.44 93 ALA A CA 1
ATOM 730 C C . ALA A 1 93 ? -15.088 -6.612 5.401 1.00 97.44 93 ALA A C 1
ATOM 732 O O . ALA A 1 93 ? -16.177 -6.443 4.856 1.00 97.44 93 ALA A O 1
ATOM 733 N N . GLY A 1 94 ? -14.403 -7.750 5.260 1.00 97.19 94 GLY A N 1
ATOM 734 C CA . GLY A 1 94 ? -14.951 -8.955 4.639 1.00 97.19 94 GLY A CA 1
ATOM 735 C C . GLY A 1 94 ? -15.671 -9.826 5.665 1.00 97.19 94 GLY A C 1
ATOM 736 O O . GLY A 1 94 ? -15.229 -9.938 6.806 1.00 97.19 94 GLY A O 1
ATOM 737 N N . ASN A 1 95 ? -16.754 -10.482 5.254 1.00 98.00 95 ASN A N 1
ATOM 738 C CA . ASN A 1 95 ? -17.523 -11.378 6.114 1.00 98.00 95 ASN A CA 1
ATOM 739 C C . ASN A 1 95 ? -18.110 -12.539 5.302 1.00 98.00 95 ASN A C 1
ATOM 741 O O . ASN A 1 95 ? -19.124 -12.394 4.616 1.00 98.00 95 ASN A O 1
ATOM 745 N N . ALA A 1 96 ? -17.491 -13.717 5.410 1.00 97.69 96 ALA A N 1
ATOM 746 C CA . ALA A 1 96 ? -17.927 -14.912 4.691 1.00 97.69 96 ALA A CA 1
ATOM 747 C C . ALA A 1 96 ? -19.327 -15.391 5.112 1.00 97.69 96 ALA A C 1
ATOM 749 O O . ALA A 1 96 ? -20.092 -15.835 4.258 1.00 97.69 96 ALA A O 1
ATOM 750 N N . ALA A 1 97 ? -19.695 -15.245 6.390 1.00 97.94 97 ALA A N 1
ATOM 751 C CA . ALA A 1 97 ? -21.019 -15.626 6.888 1.00 97.94 97 ALA A CA 1
ATOM 752 C C . ALA A 1 97 ? -22.137 -14.737 6.312 1.00 97.94 97 ALA A C 1
ATOM 754 O O . ALA A 1 97 ? -23.250 -15.214 6.101 1.00 97.94 97 ALA A O 1
ATOM 755 N N . LYS A 1 98 ? -21.830 -13.469 5.998 1.00 97.62 98 LYS A N 1
ATOM 756 C CA . LYS A 1 98 ? -22.732 -12.531 5.303 1.00 97.62 98 LYS A CA 1
ATOM 757 C C . LYS A 1 98 ? -22.573 -12.546 3.769 1.00 97.62 98 LYS A C 1
ATOM 759 O O . LYS A 1 98 ? -23.219 -11.761 3.083 1.00 97.62 98 LYS A O 1
ATOM 764 N N . GLY A 1 99 ? -21.711 -13.401 3.208 1.00 97.88 99 GLY A N 1
ATOM 765 C CA . GLY A 1 99 ? -21.431 -13.452 1.763 1.00 97.88 99 GLY A CA 1
ATOM 766 C C . GLY A 1 99 ? -20.601 -12.277 1.215 1.00 97.88 99 GLY A C 1
ATOM 767 O O . GLY A 1 99 ? -20.495 -12.104 -0.000 1.00 97.88 99 GLY A O 1
ATOM 768 N N . ILE A 1 100 ? -19.984 -11.480 2.089 1.00 98.38 100 ILE A N 1
ATOM 769 C CA . ILE A 1 100 ? -19.166 -10.308 1.755 1.00 98.38 100 ILE A CA 1
ATOM 770 C C . ILE A 1 100 ? -17.731 -10.776 1.488 1.00 98.38 100 ILE A C 1
ATOM 772 O O . ILE A 1 100 ? -16.859 -10.718 2.355 1.00 98.38 100 ILE A O 1
ATOM 776 N N . VAL A 1 101 ? -17.517 -11.332 0.294 1.00 98.12 101 VAL A N 1
ATOM 777 C CA . VAL A 1 101 ? -16.269 -12.026 -0.090 1.00 98.12 101 VAL A CA 1
ATOM 778 C C . VAL A 1 101 ? -15.637 -11.497 -1.379 1.00 98.12 101 VAL A C 1
ATOM 780 O O . VAL A 1 101 ? -14.594 -11.986 -1.808 1.00 98.12 101 VAL A O 1
ATOM 783 N N . TYR A 1 102 ? -16.278 -10.530 -2.038 1.00 98.19 102 TYR A N 1
ATOM 784 C CA . TYR A 1 102 ? -15.790 -9.990 -3.304 1.00 98.19 102 TYR A CA 1
ATOM 785 C C . TYR A 1 102 ? -14.700 -8.941 -3.070 1.00 98.19 102 TYR A C 1
ATOM 787 O O . TYR A 1 102 ? -14.867 -8.083 -2.205 1.00 98.19 102 TYR A O 1
ATOM 795 N N . PRO A 1 103 ? -13.597 -8.979 -3.839 1.00 96.56 103 PRO A N 1
ATOM 796 C CA . PRO A 1 103 ? -12.483 -8.061 -3.644 1.00 96.56 103 PRO A CA 1
ATOM 797 C C . PRO A 1 103 ? -12.836 -6.641 -4.103 1.00 96.56 103 PRO A C 1
ATOM 799 O O . PRO A 1 103 ? -13.824 -6.420 -4.811 1.00 96.56 103 PRO A O 1
ATOM 802 N N . HIS A 1 104 ? -11.971 -5.683 -3.760 1.00 96.25 104 HIS A N 1
ATOM 803 C CA . HIS A 1 104 ? -12.010 -4.340 -4.337 1.00 96.25 104 HIS A CA 1
ATOM 804 C C . HIS A 1 104 ? -12.089 -4.398 -5.873 1.00 96.25 104 HIS A C 1
ATOM 806 O O . HIS A 1 104 ? -11.518 -5.289 -6.504 1.00 96.25 104 HIS A O 1
ATOM 812 N N . HIS A 1 105 ? -12.797 -3.436 -6.471 1.00 96.75 105 HIS A N 1
ATOM 813 C CA . HIS A 1 105 ? -13.070 -3.333 -7.916 1.00 96.75 105 HIS A CA 1
ATOM 814 C C . HIS A 1 105 ? -13.958 -4.433 -8.531 1.00 96.75 105 HIS A C 1
ATOM 816 O O . HIS A 1 105 ? -14.190 -4.420 -9.739 1.00 96.75 105 HIS A O 1
ATOM 822 N N . HIS A 1 106 ? -14.506 -5.361 -7.745 1.00 98.38 106 HIS A N 1
ATOM 823 C CA . HIS A 1 106 ? -15.487 -6.324 -8.248 1.00 98.38 106 HIS A CA 1
ATOM 824 C C . HIS A 1 106 ? -16.908 -5.703 -8.300 1.00 98.38 106 HIS A C 1
ATOM 826 O O . HIS A 1 106 ? -17.285 -5.022 -7.351 1.00 98.38 106 HIS A O 1
ATOM 832 N N . PRO A 1 107 ? -17.770 -5.977 -9.308 1.00 98.50 107 PRO A N 1
ATOM 833 C CA . PRO A 1 107 ? -19.131 -5.402 -9.389 1.00 98.50 107 PRO A CA 1
ATOM 834 C C . PRO A 1 107 ? -20.073 -5.745 -8.224 1.00 98.50 107 PRO A C 1
ATOM 836 O O . PRO A 1 107 ? -21.089 -5.095 -8.021 1.00 98.50 107 PRO A O 1
ATOM 839 N N . ARG A 1 108 ? -19.743 -6.803 -7.479 1.00 98.25 108 ARG A N 1
ATOM 840 C CA . ARG A 1 108 ? -20.448 -7.241 -6.259 1.00 98.25 108 ARG A CA 1
ATOM 841 C C . ARG A 1 108 ? -19.728 -6.839 -4.971 1.00 98.25 108 ARG A C 1
ATOM 843 O O . ARG A 1 108 ? -20.035 -7.381 -3.914 1.00 98.25 108 ARG A O 1
ATOM 850 N N . PHE A 1 109 ? -18.713 -5.985 -5.072 1.00 98.44 109 PHE A N 1
ATOM 851 C CA . PHE A 1 109 ? -18.017 -5.467 -3.907 1.00 98.44 109 PHE A CA 1
ATOM 852 C C . PHE A 1 109 ? -19.021 -4.786 -2.976 1.00 98.44 109 PHE A C 1
ATOM 854 O O . PHE A 1 109 ? -19.837 -3.971 -3.401 1.00 98.44 109 PHE A O 1
ATOM 861 N N . THR A 1 110 ? -18.939 -5.154 -1.709 1.00 98.31 110 THR A N 1
ATOM 862 C CA . THR A 1 110 ? -19.614 -4.502 -0.595 1.00 98.31 110 THR A CA 1
ATOM 863 C C . THR A 1 110 ? -18.742 -4.700 0.643 1.00 98.31 110 THR A C 1
ATOM 865 O O . THR A 1 110 ? -17.749 -5.432 0.585 1.00 98.31 110 THR A O 1
ATOM 868 N N . VAL A 1 111 ? -19.085 -4.046 1.745 1.00 98.19 111 VAL A N 1
ATOM 869 C CA . VAL A 1 111 ? -18.334 -4.092 3.004 1.00 98.19 111 VAL A CA 1
ATOM 870 C C . VAL A 1 111 ? -19.255 -4.468 4.154 1.00 98.19 111 VAL A C 1
ATOM 872 O O . VAL A 1 111 ? -20.446 -4.164 4.124 1.00 98.19 111 VAL A O 1
ATOM 875 N N . ASP A 1 112 ? -18.710 -5.139 5.164 1.00 98.38 112 ASP A N 1
ATOM 876 C CA . ASP A 1 112 ? -19.404 -5.321 6.432 1.00 98.38 112 ASP A CA 1
ATOM 877 C C . ASP A 1 112 ? -19.347 -4.014 7.233 1.00 98.38 112 ASP A C 1
ATOM 879 O O . ASP A 1 112 ? -18.278 -3.609 7.688 1.00 98.38 112 ASP A O 1
ATOM 883 N N . GLU A 1 113 ? -20.487 -3.342 7.395 1.00 98.19 113 GLU A N 1
ATOM 884 C CA . GLU A 1 113 ? -20.573 -2.056 8.102 1.00 98.19 113 GLU A CA 1
ATOM 885 C C . GLU A 1 113 ? -20.237 -2.172 9.598 1.00 98.19 113 GLU A C 1
ATOM 887 O O . GLU A 1 113 ? -19.864 -1.175 10.220 1.00 98.19 113 GLU A O 1
ATOM 892 N N . ASP A 1 114 ? -20.238 -3.389 10.161 1.00 97.31 114 ASP A N 1
ATOM 893 C CA . ASP A 1 114 ? -19.728 -3.651 11.514 1.00 97.31 114 ASP A CA 1
ATOM 894 C C . ASP A 1 114 ? -18.229 -3.295 11.645 1.00 97.31 114 ASP A C 1
ATOM 896 O O . ASP A 1 114 ? -17.727 -3.074 12.750 1.00 97.31 114 ASP A O 1
ATOM 900 N N . ALA A 1 115 ? -17.506 -3.167 10.524 1.00 97.56 115 ALA A N 1
ATOM 901 C CA . ALA A 1 115 ? -16.117 -2.713 10.490 1.00 97.56 115 ALA A CA 1
ATOM 902 C C . ALA A 1 115 ? -15.956 -1.201 10.733 1.00 97.56 115 ALA A C 1
ATOM 904 O O . ALA A 1 115 ? -14.882 -0.756 11.146 1.00 97.56 115 ALA A O 1
ATOM 905 N N . PHE A 1 116 ? -16.993 -0.388 10.512 1.00 98.19 116 PHE A N 1
ATOM 906 C CA . PHE A 1 116 ? -16.912 1.065 10.700 1.00 98.19 116 PHE A CA 1
ATOM 907 C C . PHE A 1 116 ? -16.581 1.482 12.140 1.00 98.19 116 PHE A C 1
ATOM 909 O O . PHE A 1 116 ? -15.617 2.236 12.314 1.00 98.19 116 PHE A O 1
ATOM 916 N N . PRO A 1 117 ? -17.278 0.999 13.192 1.00 98.12 117 PRO A N 1
ATOM 917 C CA . PRO A 1 117 ? -16.904 1.332 14.565 1.00 98.12 117 PRO A CA 1
ATOM 918 C C . PRO A 1 117 ? -15.496 0.837 14.932 1.00 98.12 117 PRO A C 1
ATOM 920 O O . PRO A 1 117 ? -14.814 1.497 15.717 1.00 98.12 117 PRO A O 1
ATOM 923 N N . ILE A 1 118 ? -15.027 -0.269 14.340 1.00 97.25 118 ILE A N 1
ATOM 924 C CA . ILE A 1 118 ? -13.655 -0.769 14.528 1.00 97.25 118 ILE A CA 1
ATOM 925 C C . ILE A 1 118 ? -12.651 0.232 13.950 1.00 97.25 118 ILE A C 1
ATOM 927 O O . ILE A 1 118 ? -11.727 0.645 14.652 1.00 97.25 118 ILE A O 1
ATOM 931 N N . GLY A 1 119 ? -12.862 0.674 12.707 1.00 97.62 119 GLY A N 1
ATOM 932 C CA . GLY A 1 119 ? -12.004 1.660 12.052 1.00 97.62 119 GLY A CA 1
ATOM 933 C C . GLY A 1 119 ? -11.949 2.987 12.810 1.00 97.62 119 GLY A C 1
ATOM 934 O O . GLY A 1 119 ? -10.862 3.496 13.076 1.00 97.62 119 GLY A O 1
ATOM 935 N N . VAL A 1 120 ? -13.102 3.517 13.236 1.00 98.31 120 VAL A N 1
ATOM 936 C CA . VAL A 1 120 ? -13.159 4.754 14.037 1.00 98.31 120 VAL A CA 1
ATOM 937 C C . VAL A 1 120 ? -12.383 4.593 15.343 1.00 98.31 120 VAL A C 1
ATOM 939 O O . VAL A 1 120 ? -11.542 5.432 15.664 1.00 98.31 120 VAL A O 1
ATOM 942 N N . LYS A 1 121 ? -12.620 3.503 16.083 1.00 98.00 121 LYS A N 1
ATOM 943 C CA . LYS A 1 121 ? -11.933 3.249 17.354 1.00 98.00 121 LYS A CA 1
ATOM 944 C C . LYS A 1 121 ? -10.417 3.107 17.165 1.00 98.00 121 LYS A C 1
ATOM 946 O O . LYS A 1 121 ? -9.677 3.643 17.984 1.00 98.00 121 LYS A O 1
ATOM 951 N N . ALA A 1 122 ? -9.969 2.468 16.082 1.00 97.62 122 ALA A N 1
ATOM 952 C CA . ALA A 1 122 ? -8.553 2.328 15.739 1.00 97.62 122 ALA A CA 1
ATOM 953 C C . ALA A 1 122 ? -7.871 3.682 15.480 1.00 97.62 122 ALA A C 1
ATOM 955 O O . ALA A 1 122 ? -6.794 3.944 16.012 1.00 97.62 122 ALA A O 1
ATOM 956 N N . PHE A 1 123 ? -8.501 4.575 14.709 1.00 97.88 123 PHE A N 1
ATOM 957 C CA . PHE A 1 123 ? -7.945 5.914 14.482 1.00 97.88 123 PHE A CA 1
ATOM 958 C C . PHE A 1 123 ? -7.950 6.767 15.754 1.00 97.88 123 PHE A C 1
ATOM 960 O O . PHE A 1 123 ? -6.972 7.459 16.026 1.00 97.88 123 PHE A O 1
ATOM 967 N N . VAL A 1 124 ? -9.014 6.703 16.560 1.00 98.00 124 VAL A N 1
ATOM 968 C CA . VAL A 1 124 ? -9.087 7.449 17.826 1.00 98.00 124 VAL A CA 1
ATOM 969 C C . VAL A 1 124 ? -8.014 6.973 18.809 1.00 98.00 124 VAL A C 1
ATOM 971 O O . VAL A 1 124 ? -7.321 7.807 19.391 1.00 98.00 124 VAL A O 1
ATOM 974 N N . SER A 1 125 ? -7.825 5.659 18.975 1.00 97.06 125 SER A N 1
ATOM 975 C CA . SER A 1 125 ? -6.784 5.127 19.866 1.00 97.06 125 SER A CA 1
ATOM 976 C C . SER A 1 125 ? -5.381 5.503 19.387 1.00 97.06 125 SER A C 1
ATOM 978 O O . SER A 1 125 ? -4.537 5.874 20.204 1.00 97.06 125 SER A O 1
ATOM 980 N N . ALA A 1 126 ? -5.151 5.480 18.070 1.00 96.12 126 ALA A N 1
ATOM 981 C CA . ALA A 1 126 ? -3.893 5.905 17.468 1.00 96.12 126 ALA A CA 1
ATOM 982 C C . ALA A 1 126 ? -3.595 7.380 17.758 1.00 96.12 126 ALA A C 1
ATOM 984 O O . ALA A 1 126 ? -2.482 7.712 18.155 1.00 96.12 126 ALA A O 1
ATOM 985 N N . VAL A 1 127 ? -4.590 8.262 17.609 1.00 96.50 127 VAL A N 1
ATOM 986 C CA . VAL A 1 127 ? -4.443 9.693 17.915 1.00 96.50 127 VAL A CA 1
ATOM 987 C C . VAL A 1 127 ? -4.041 9.900 19.373 1.00 96.50 127 VAL A C 1
ATOM 989 O O . VAL A 1 127 ? -3.104 10.651 19.626 1.00 96.50 127 VAL A O 1
ATOM 992 N N . PHE A 1 128 ? -4.688 9.213 20.321 1.00 96.00 128 PHE A N 1
ATOM 993 C CA . PHE A 1 128 ? -4.289 9.300 21.727 1.00 96.00 128 PHE A CA 1
ATOM 994 C C . PHE A 1 128 ? -2.856 8.801 21.932 1.00 96.00 128 PHE A C 1
ATOM 996 O O . PHE A 1 128 ? -2.038 9.556 22.433 1.00 96.00 128 PHE A O 1
ATOM 1003 N N . LYS A 1 129 ? -2.507 7.598 21.460 1.00 94.50 129 LYS A N 1
ATOM 1004 C CA . LYS A 1 129 ? -1.159 7.030 21.656 1.00 94.50 129 LYS A CA 1
ATOM 1005 C C . LYS A 1 129 ? -0.040 7.888 21.053 1.00 94.50 129 LYS A C 1
ATOM 1007 O O . LYS A 1 129 ? 1.067 7.898 21.575 1.00 94.50 129 LYS A O 1
ATOM 1012 N N . LEU A 1 130 ? -0.296 8.548 19.924 1.00 92.19 130 LEU A N 1
ATOM 1013 C CA . LEU A 1 130 ? 0.733 9.278 19.178 1.00 92.19 130 LEU A CA 1
ATOM 1014 C C . LEU A 1 130 ? 0.882 10.742 19.602 1.00 92.19 130 LEU A C 1
ATOM 1016 O O . LEU A 1 130 ? 1.910 11.344 19.291 1.00 92.19 130 LEU A O 1
ATOM 1020 N N . LEU A 1 131 ? -0.125 11.322 20.261 1.00 92.62 131 LEU A N 1
ATOM 1021 C CA . LEU A 1 131 ? -0.136 12.741 20.637 1.00 92.62 131 LEU A CA 1
ATOM 1022 C C . LEU A 1 131 ? -0.078 12.996 22.150 1.00 92.62 131 LEU A C 1
ATOM 1024 O O . LEU A 1 131 ? 0.003 14.161 22.543 1.00 92.62 131 LEU A O 1
ATOM 1028 N N . THR A 1 132 ? -0.129 11.956 22.987 1.00 75.94 132 THR A N 1
ATOM 1029 C CA . THR A 1 132 ? 0.038 12.052 24.449 1.00 75.94 132 THR A CA 1
ATOM 1030 C C . THR A 1 132 ? 1.307 11.354 24.895 1.00 75.94 132 THR A C 1
ATOM 1032 O O . THR A 1 132 ? 2.067 11.969 25.672 1.00 75.94 132 THR A O 1
#

Sequence (132 aa):
MRTFNPELRASMPAVMERIIKGVTEAHGASYEFRYENGYRPVINDEELTAKLRESLLETFGSDIVVEATPTMGGEDFSAYQQKTPGTFFFVGAGNAAKGIVYPHHHPRFTVDEDAFPIGVKAFVSAVFKLLT

Secondary structure (DSSP, 8-state):
---S-HHHHHHHHHHHHHHHHHHHHHTT----------PPPP---HHHHHHHHHHHHHHH-TTT--PPPP-----GGGGGGGTS-----PPP--BTTTTB-PPTT-TT----TTHHHHHHHHHHHHHHHHH-

Foldseek 3Di:
DFDQDVVCVVCVLVVVVVVVVVVQ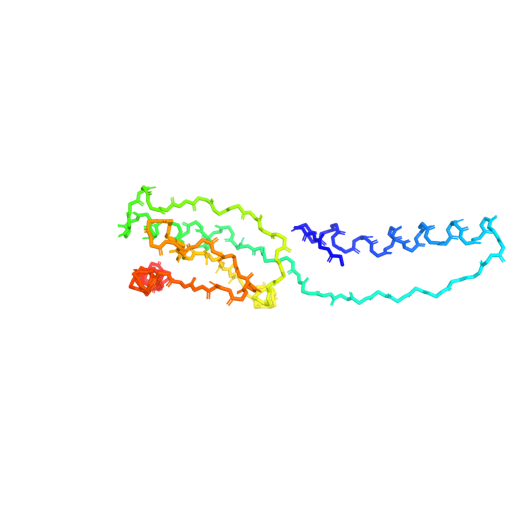VVVVHDDDDDDDDDADHDDADPVLVVLLLVLLCVQPNPVQDDDDDGDRDGDNVSVVCVVDHDGDDDQAFADVVVPQDDDPPDPPHDGNCVSVVVVVSSVVSSCVSVVD

Mean predicted aligned error: 3.28 Å